Protein AF-X1JFB0-F1 (afdb_monomer)

Radius of gyration: 14.52 Å; Cα contacts (8 Å, |Δi|>4): 67; chains: 1; bounding box: 46×28×29 Å

Nearest PDB structures (foldseek):
  8an5-assembly1_B  TM=5.687E-01  e=3.418E-01  Mycobacterium tuberculosis H37Rv
  8an4-assembly1_A  TM=5.167E-01  e=2.652E-01  Mycobacterium tuberculosis H37Rv
  8rr5-assembly1_A  TM=4.456E-01  e=2.489E-01  Mycobacterium tuberculosis H37Rv
  8an4-assembly2_B  TM=5.211E-01  e=4.694E-01  Mycobacterium tuberculosis H37Rv
  8an5-assembly1_A  TM=5.220E-01  e=5.329E-01  Mycobacterium tuberculosis H37Rv

Secondary structure (DSSP, 8-state):
----------PPPSSHHHHHHHHH-EEEEEETTEEEEE--HHHHHHHHHHHHHHH--HHHHHHHHHHHHHHTTTS-HHHHHS-----

Sequence (87 aa):
MGSGTRIDLVILPAGAWGEAEFSRRQRMQILPDLEGYCARPEDVILGKMEHYREGGSEKHLRDIVGILKVSGDAVDRSYVTKGEFRP

Foldseek 3Di:
DDDDDDDDDDDQDDDPLSVVQVVQWDWDCPDPPDIDTDTDLLSLLLVLVVCCVVPVDCVSVVVNVVSCVVCVVVDPVCSSPVPPDDD

Structure (mmCIF, N/CA/C/O backbone):
data_AF-X1JFB0-F1
#
_entry.id   AF-X1JFB0-F1
#
loop_
_atom_site.group_PDB
_atom_site.id
_atom_site.type_symbol
_atom_site.label_atom_id
_atom_site.label_alt_id
_atom_site.label_comp_id
_atom_site.label_asym_id
_atom_site.label_entity_id
_atom_site.label_seq_id
_atom_site.pdbx_PDB_ins_code
_atom_site.Cartn_x
_atom_site.Cartn_y
_atom_site.Cartn_z
_atom_site.occupancy
_atom_site.B_iso_or_equiv
_atom_site.auth_seq_id
_atom_site.auth_comp_id
_atom_site.auth_asym_id
_atom_site.auth_atom_id
_atom_site.pdbx_PDB_model_num
ATOM 1 N N . MET A 1 1 ? 29.409 9.288 2.820 1.00 47.22 1 MET A N 1
ATOM 2 C CA . MET A 1 1 ? 28.025 9.666 3.178 1.00 47.22 1 MET A CA 1
ATOM 3 C C . MET A 1 1 ? 27.227 8.380 3.292 1.00 47.22 1 MET A C 1
ATOM 5 O O . MET A 1 1 ? 27.088 7.699 2.288 1.00 47.22 1 MET A O 1
ATOM 9 N N . GLY A 1 2 ? 26.820 7.979 4.497 1.00 50.25 2 GLY A N 1
ATOM 10 C CA . GLY A 1 2 ? 25.980 6.792 4.669 1.00 50.25 2 GLY A CA 1
ATOM 11 C C . GLY A 1 2 ? 24.534 7.153 4.347 1.00 50.25 2 GLY A C 1
ATOM 12 O O . GLY A 1 2 ? 23.989 8.066 4.962 1.00 50.25 2 GLY A O 1
ATOM 13 N N . SER A 1 3 ? 23.920 6.486 3.375 1.00 72.06 3 SER A N 1
ATOM 14 C CA . SER A 1 3 ? 22.483 6.604 3.140 1.00 72.06 3 SER A CA 1
ATOM 15 C C . SER A 1 3 ? 21.754 5.877 4.272 1.00 72.06 3 SER A C 1
ATOM 17 O O . SER A 1 3 ? 21.698 4.648 4.286 1.00 72.06 3 SER A O 1
ATOM 19 N N . GLY A 1 4 ? 21.237 6.611 5.258 1.00 72.38 4 GLY A N 1
ATOM 20 C CA . GLY A 1 4 ? 20.392 6.023 6.295 1.00 72.38 4 GLY A CA 1
ATOM 21 C C . GLY A 1 4 ? 19.064 5.585 5.685 1.00 72.38 4 GLY A C 1
ATOM 22 O O . GLY A 1 4 ? 18.222 6.427 5.387 1.00 72.38 4 GLY A O 1
ATOM 23 N N . THR A 1 5 ? 18.883 4.283 5.474 1.00 83.06 5 THR A N 1
ATOM 24 C CA . THR A 1 5 ? 17.592 3.718 5.057 1.00 83.06 5 THR A CA 1
ATOM 25 C C . THR A 1 5 ? 16.803 3.368 6.308 1.00 83.06 5 THR A C 1
ATOM 27 O O . THR A 1 5 ? 17.294 2.631 7.161 1.00 83.06 5 THR A O 1
ATOM 30 N N . ARG A 1 6 ? 15.590 3.909 6.435 1.00 87.69 6 ARG A N 1
ATOM 31 C CA . ARG A 1 6 ? 14.662 3.553 7.511 1.00 87.69 6 ARG A CA 1
ATOM 32 C C . ARG A 1 6 ? 13.716 2.469 7.012 1.00 87.69 6 ARG A C 1
ATOM 34 O O . ARG A 1 6 ? 13.168 2.591 5.921 1.00 87.69 6 ARG A O 1
ATOM 41 N N . ILE A 1 7 ? 13.521 1.447 7.835 1.00 89.00 7 ILE A N 1
ATOM 42 C CA . ILE A 1 7 ? 12.484 0.435 7.653 1.00 89.00 7 ILE A CA 1
ATOM 43 C C . ILE A 1 7 ? 11.606 0.490 8.895 1.00 89.00 7 ILE A C 1
ATOM 45 O O . ILE A 1 7 ? 12.112 0.396 10.013 1.00 89.00 7 ILE A O 1
ATOM 49 N N . ASP A 1 8 ? 10.307 0.661 8.692 1.00 89.44 8 ASP A N 1
ATOM 50 C CA . ASP A 1 8 ? 9.314 0.564 9.752 1.00 89.44 8 ASP A CA 1
ATOM 51 C C . ASP A 1 8 ? 8.717 -0.848 9.729 1.00 89.44 8 ASP A C 1
ATOM 53 O O . ASP A 1 8 ? 8.302 -1.341 8.679 1.00 89.44 8 ASP A O 1
ATOM 57 N N . LEU A 1 9 ? 8.697 -1.511 10.886 1.00 89.00 9 LEU A N 1
ATOM 58 C CA . LEU A 1 9 ? 8.046 -2.806 11.066 1.00 89.00 9 LEU A CA 1
ATOM 59 C C . LEU A 1 9 ? 6.735 -2.580 11.810 1.00 89.00 9 LEU A C 1
ATOM 61 O O . LEU A 1 9 ? 6.737 -2.143 12.960 1.00 89.00 9 LEU A O 1
ATOM 65 N N . VAL A 1 10 ? 5.625 -2.885 11.148 1.00 84.06 10 VAL A N 1
ATOM 66 C CA . VAL A 1 10 ? 4.283 -2.804 11.725 1.00 84.06 10 VAL A CA 1
ATOM 67 C C . VAL A 1 10 ? 3.751 -4.224 11.846 1.00 84.06 10 VAL A C 1
ATOM 69 O O . VAL A 1 10 ? 3.731 -4.971 10.868 1.00 84.06 10 VAL A O 1
ATOM 72 N N . ILE A 1 11 ? 3.361 -4.615 13.058 1.00 86.00 11 ILE A N 1
ATOM 73 C CA . ILE A 1 11 ? 2.691 -5.896 13.280 1.00 86.00 11 ILE A CA 1
ATOM 74 C C . ILE A 1 11 ? 1.275 -5.776 12.736 1.00 86.00 11 ILE A C 1
ATOM 76 O O . ILE A 1 11 ? 0.603 -4.785 13.017 1.00 86.00 11 ILE A O 1
ATOM 80 N N . LEU A 1 12 ? 0.839 -6.775 11.963 1.00 81.12 12 LEU A N 1
ATOM 81 C CA . LEU A 1 12 ? -0.497 -6.780 11.384 1.00 81.12 12 LEU A CA 1
ATOM 82 C C . LEU A 1 12 ? -1.539 -6.634 12.508 1.00 81.12 12 LEU A C 1
ATOM 84 O O . LEU A 1 12 ? -1.582 -7.501 13.389 1.00 81.12 12 LEU A O 1
ATOM 88 N N . PRO A 1 13 ? -2.338 -5.553 12.521 1.00 73.06 13 PRO A N 1
ATOM 89 C CA . PRO A 1 13 ? -3.349 -5.373 13.547 1.00 73.06 13 PRO A CA 1
ATOM 90 C C . PRO A 1 13 ? -4.410 -6.469 13.417 1.00 73.06 13 PRO A C 1
ATOM 92 O O . PRO A 1 13 ? -4.825 -6.825 12.313 1.00 73.06 13 PRO A O 1
ATOM 95 N N . ALA A 1 14 ? -4.823 -7.024 14.556 1.00 74.56 14 ALA A N 1
ATOM 96 C CA . ALA A 1 14 ? -5.885 -8.019 14.596 1.00 74.56 14 ALA A CA 1
ATOM 97 C C . ALA A 1 14 ? -7.213 -7.380 14.169 1.00 74.56 14 ALA A C 1
ATOM 99 O O . ALA A 1 14 ? -7.547 -6.290 14.632 1.00 74.56 14 ALA A O 1
ATOM 100 N N . GLY A 1 15 ? -7.974 -8.064 13.316 1.00 79.81 15 GLY A N 1
ATOM 101 C CA . GLY A 1 15 ? -9.265 -7.578 12.837 1.00 79.81 15 GLY A CA 1
ATOM 102 C C . GLY A 1 15 ? -9.509 -7.896 11.367 1.00 79.81 15 GLY A C 1
ATOM 103 O O . GLY A 1 15 ? -8.581 -8.132 10.592 1.00 79.81 15 GLY A O 1
ATOM 104 N N . ALA A 1 16 ? -10.784 -7.861 10.978 1.00 79.25 16 ALA A N 1
ATOM 105 C CA . ALA A 1 16 ? -11.224 -8.231 9.635 1.00 79.25 16 ALA A CA 1
ATOM 106 C C . ALA A 1 16 ? -10.548 -7.398 8.534 1.00 79.25 16 ALA A C 1
ATOM 108 O O . ALA A 1 16 ? -10.290 -7.912 7.448 1.00 79.25 16 ALA A O 1
ATOM 109 N N . TRP A 1 17 ? -10.227 -6.129 8.811 1.00 78.31 17 TRP A N 1
ATOM 110 C CA . TRP A 1 17 ? -9.576 -5.262 7.836 1.00 78.31 17 TRP A CA 1
ATOM 111 C C . TRP A 1 17 ? -8.105 -5.626 7.596 1.00 78.31 17 TRP A C 1
ATOM 113 O O . TRP A 1 17 ? -7.722 -5.831 6.446 1.00 78.31 17 TRP A O 1
ATOM 123 N N . GLY A 1 18 ? -7.298 -5.766 8.655 1.00 82.56 18 GLY A N 1
ATOM 124 C CA . GLY A 1 18 ? -5.886 -6.140 8.521 1.00 82.56 18 GLY A CA 1
ATOM 125 C C . GLY A 1 18 ? -5.723 -7.507 7.851 1.00 82.56 18 GLY A C 1
ATOM 126 O O . GLY A 1 18 ? -4.902 -7.679 6.950 1.00 82.56 18 GLY A O 1
ATOM 127 N N . GLU A 1 19 ? -6.570 -8.474 8.210 1.00 86.44 19 GLU A N 1
ATOM 128 C CA . GLU A 1 19 ? -6.605 -9.785 7.555 1.00 86.44 19 GLU A CA 1
ATOM 129 C C . GLU A 1 19 ? -6.988 -9.682 6.071 1.00 86.44 19 GLU A C 1
ATOM 131 O O . GLU A 1 19 ? -6.334 -10.294 5.220 1.00 86.44 19 GLU A O 1
ATOM 136 N N . ALA A 1 20 ? -8.002 -8.876 5.738 1.00 85.44 20 ALA A N 1
ATOM 137 C CA . ALA A 1 20 ? -8.431 -8.663 4.360 1.00 85.44 20 ALA A CA 1
ATOM 138 C C . ALA A 1 20 ? -7.344 -7.979 3.515 1.00 85.44 20 ALA A C 1
ATOM 140 O O . ALA A 1 20 ? -7.020 -8.486 2.439 1.00 85.44 20 ALA A O 1
ATOM 141 N N . GLU A 1 21 ? -6.737 -6.891 3.998 1.00 87.25 21 GLU A N 1
ATOM 142 C CA . GLU A 1 21 ? -5.615 -6.212 3.333 1.00 87.25 21 GLU A CA 1
ATOM 143 C C . GLU A 1 21 ? -4.460 -7.190 3.104 1.00 87.25 21 GLU A C 1
ATOM 145 O O . GLU A 1 21 ? -3.988 -7.366 1.975 1.00 87.25 21 GLU A O 1
ATOM 150 N N . PHE A 1 22 ? -4.033 -7.886 4.161 1.00 89.75 22 PHE A N 1
ATOM 151 C CA . PHE A 1 22 ? -2.911 -8.805 4.065 1.00 89.75 22 PHE A CA 1
ATOM 152 C C . PHE A 1 22 ? -3.212 -9.951 3.101 1.00 89.75 22 PHE A C 1
ATOM 154 O O . PHE A 1 22 ? -2.336 -10.340 2.331 1.00 89.75 22 PHE A O 1
ATOM 161 N N . SER A 1 23 ? -4.438 -10.481 3.083 1.00 90.75 23 SER A N 1
ATOM 162 C CA . SER A 1 23 ? -4.844 -11.534 2.144 1.00 90.75 23 SER A CA 1
ATOM 163 C C . SER A 1 23 ? -4.864 -11.066 0.684 1.00 90.75 23 SER A C 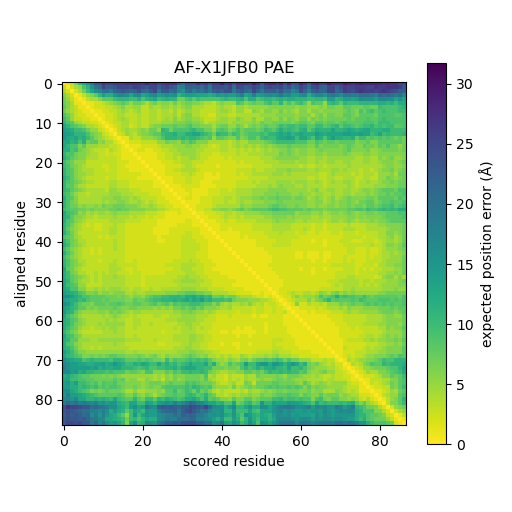1
ATOM 165 O O . SER A 1 23 ? -4.583 -11.856 -0.217 1.00 90.75 23 SER A O 1
ATOM 167 N N . ARG A 1 24 ? -5.148 -9.779 0.444 1.00 91.31 24 ARG A N 1
ATOM 168 C CA . ARG A 1 24 ? -5.261 -9.183 -0.895 1.00 91.31 24 ARG A CA 1
ATOM 169 C C . ARG A 1 24 ? -3.933 -8.672 -1.448 1.00 91.31 24 ARG A C 1
ATOM 171 O O . ARG A 1 24 ? -3.897 -8.295 -2.624 1.00 91.31 24 ARG A O 1
ATOM 178 N N . ARG A 1 25 ? -2.851 -8.707 -0.659 1.00 94.25 25 ARG A N 1
ATOM 179 C CA . ARG A 1 25 ? -1.494 -8.350 -1.101 1.00 94.25 25 ARG A CA 1
ATOM 180 C C . ARG A 1 25 ? -1.131 -9.047 -2.414 1.00 94.25 25 ARG A C 1
ATOM 182 O O . ARG A 1 25 ? -1.454 -10.211 -2.642 1.00 94.25 25 ARG A O 1
ATOM 189 N N . GLN A 1 26 ? -0.421 -8.333 -3.271 1.00 93.81 26 GLN A N 1
ATOM 190 C CA . GLN A 1 26 ? -0.027 -8.805 -4.592 1.00 93.81 26 GLN A CA 1
ATOM 191 C C . GLN A 1 26 ? 1.473 -9.067 -4.642 1.00 93.81 26 GLN A C 1
ATOM 193 O O . GLN A 1 26 ? 2.264 -8.312 -4.079 1.00 93.81 26 GLN A O 1
ATOM 198 N N . ARG A 1 27 ? 1.866 -10.156 -5.306 1.00 95.50 27 ARG A N 1
ATOM 199 C CA . ARG A 1 27 ? 3.273 -10.437 -5.593 1.00 95.50 27 ARG A CA 1
ATOM 200 C C . ARG A 1 27 ? 3.718 -9.550 -6.751 1.00 95.50 27 ARG A C 1
ATOM 202 O O . ARG A 1 27 ? 3.035 -9.493 -7.769 1.00 95.50 27 ARG A O 1
ATOM 209 N N . MET A 1 28 ? 4.828 -8.848 -6.578 1.00 94.06 28 MET A N 1
ATOM 210 C CA . MET A 1 28 ? 5.372 -7.909 -7.553 1.00 94.06 28 MET A CA 1
ATOM 211 C C . MET A 1 28 ? 6.886 -8.067 -7.647 1.00 94.06 28 MET A C 1
ATOM 213 O O . MET A 1 28 ? 7.553 -8.357 -6.652 1.00 94.06 28 MET A O 1
ATOM 217 N N . GLN A 1 29 ? 7.429 -7.826 -8.838 1.00 95.75 29 GLN A N 1
ATOM 218 C CA . GLN A 1 29 ? 8.866 -7.671 -9.023 1.00 95.75 29 GLN A CA 1
ATOM 219 C C . GLN A 1 29 ? 9.299 -6.333 -8.405 1.00 95.75 29 GLN A C 1
ATOM 221 O O . GLN A 1 29 ? 8.838 -5.280 -8.843 1.00 95.75 29 GLN A O 1
ATOM 226 N N . ILE A 1 30 ? 10.155 -6.370 -7.383 1.00 91.44 30 ILE A N 1
ATOM 227 C CA . ILE A 1 30 ? 10.633 -5.171 -6.672 1.00 91.44 30 ILE A CA 1
ATOM 228 C C . ILE A 1 30 ? 11.989 -4.730 -7.225 1.00 91.44 30 ILE A C 1
ATOM 230 O O . ILE A 1 30 ? 12.201 -3.552 -7.500 1.00 91.44 30 ILE A O 1
ATOM 234 N N . LEU A 1 31 ? 12.894 -5.690 -7.414 1.00 93.69 31 LEU A N 1
ATOM 235 C CA . LEU A 1 31 ? 14.193 -5.529 -8.077 1.00 93.69 31 LEU A CA 1
ATOM 236 C C . LEU A 1 31 ? 14.329 -6.618 -9.145 1.00 93.69 31 LEU A C 1
ATOM 238 O O . LEU A 1 31 ? 13.590 -7.592 -9.064 1.00 93.69 31 LEU A O 1
ATOM 242 N N . PRO A 1 32 ? 15.245 -6.520 -10.124 1.00 95.44 32 PRO A N 1
ATOM 243 C CA . PRO A 1 32 ? 15.364 -7.511 -11.201 1.00 95.44 32 PRO A CA 1
ATOM 244 C C . PRO A 1 32 ? 15.462 -8.979 -10.747 1.00 95.44 32 PRO A C 1
ATOM 246 O O . PRO A 1 32 ? 15.004 -9.868 -11.455 1.00 95.44 32 PRO A O 1
ATOM 249 N N . ASP A 1 33 ? 16.014 -9.230 -9.563 1.00 96.50 33 ASP A N 1
ATOM 250 C CA . ASP A 1 33 ? 16.244 -10.544 -8.958 1.00 96.50 33 ASP A CA 1
ATOM 251 C C . ASP A 1 33 ? 15.421 -10.792 -7.678 1.00 96.50 33 ASP A C 1
ATOM 253 O O . ASP A 1 33 ? 15.576 -11.829 -7.034 1.00 96.50 33 ASP A O 1
ATOM 257 N N . LEU A 1 34 ? 14.524 -9.867 -7.312 1.00 95.38 34 LEU A N 1
ATOM 258 C CA . LEU A 1 34 ? 13.735 -9.944 -6.083 1.00 95.38 34 LEU A CA 1
ATOM 259 C C . LEU A 1 34 ? 12.250 -9.684 -6.330 1.00 95.38 34 LEU A C 1
ATOM 261 O O . LEU A 1 34 ? 11.838 -8.576 -6.687 1.00 95.38 34 LEU A O 1
ATOM 265 N N . GLU A 1 35 ? 11.440 -10.691 -6.021 1.00 97.12 35 GLU A N 1
ATOM 266 C CA . GLU A 1 35 ? 9.998 -10.540 -5.865 1.00 97.12 35 GLU A CA 1
ATOM 267 C C . GLU A 1 35 ? 9.629 -10.295 -4.401 1.00 97.12 35 GLU A C 1
ATOM 269 O O . GLU A 1 35 ? 10.252 -10.821 -3.476 1.00 97.12 35 GLU A O 1
ATOM 274 N N . GLY A 1 36 ? 8.570 -9.522 -4.192 1.00 95.50 36 GLY A N 1
ATOM 275 C CA . GLY A 1 36 ? 8.031 -9.220 -2.875 1.00 95.50 36 GLY A CA 1
ATOM 276 C C . GLY A 1 36 ? 6.516 -9.115 -2.904 1.00 95.50 36 GLY A C 1
ATOM 277 O O . GLY A 1 36 ? 5.895 -9.101 -3.966 1.00 95.50 36 GLY A O 1
ATOM 278 N N . TYR A 1 37 ? 5.913 -9.048 -1.721 1.00 95.56 37 TYR A N 1
ATOM 279 C CA . TYR A 1 37 ? 4.500 -8.717 -1.600 1.00 95.56 37 TYR A CA 1
ATOM 280 C C . TYR A 1 37 ? 4.334 -7.219 -1.361 1.00 95.56 37 TYR A C 1
ATOM 282 O O . TYR A 1 37 ? 4.960 -6.658 -0.464 1.00 95.56 37 TYR A O 1
ATOM 290 N N . CYS A 1 38 ? 3.445 -6.598 -2.128 1.00 92.69 38 CYS A N 1
ATOM 291 C CA . CYS A 1 38 ? 3.009 -5.224 -1.935 1.00 92.69 38 CYS A CA 1
ATOM 292 C C . CYS A 1 38 ? 1.511 -5.186 -1.629 1.00 92.69 38 CYS A C 1
ATOM 294 O O . CYS A 1 38 ? 0.740 -6.013 -2.121 1.00 92.69 38 CYS A O 1
ATOM 296 N N . ALA A 1 39 ? 1.094 -4.208 -0.828 1.00 91.56 39 ALA A N 1
ATOM 297 C CA . ALA A 1 39 ? -0.320 -3.899 -0.657 1.00 91.56 39 ALA A CA 1
ATOM 298 C C . ALA A 1 39 ? -0.936 -3.462 -1.995 1.00 91.56 39 ALA A C 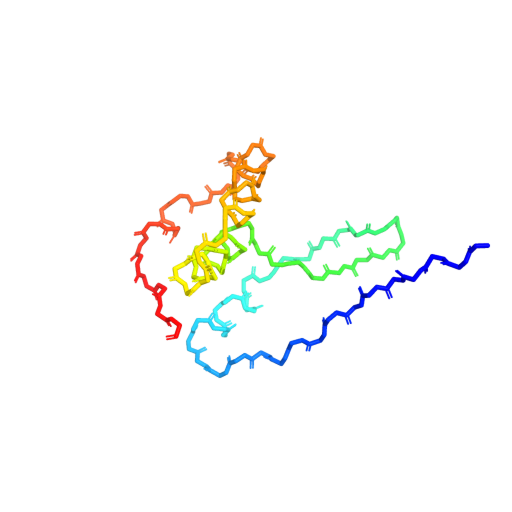1
ATOM 300 O O . ALA A 1 39 ? -0.237 -2.983 -2.899 1.00 91.56 39 ALA A O 1
ATOM 301 N N . ARG A 1 40 ? -2.250 -3.638 -2.145 1.00 91.56 40 ARG A N 1
ATOM 302 C CA . ARG A 1 40 ? -2.933 -3.109 -3.324 1.00 91.56 40 ARG A CA 1
ATOM 303 C C . ARG A 1 40 ? -3.111 -1.593 -3.216 1.00 91.56 40 ARG A C 1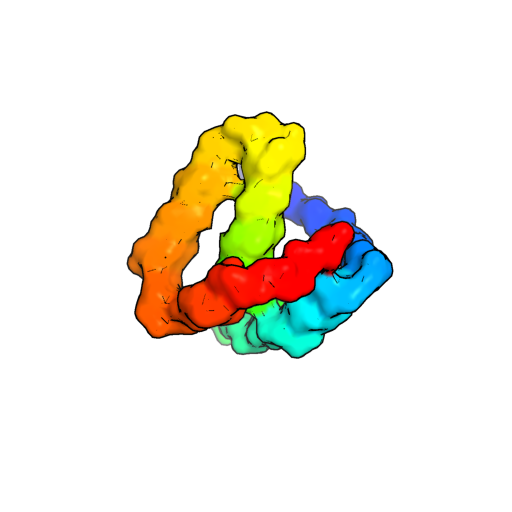
ATOM 305 O O . ARG A 1 40 ? -3.225 -1.084 -2.100 1.00 91.56 40 ARG A O 1
ATOM 312 N N . PRO A 1 41 ? -3.156 -0.860 -4.344 1.00 91.50 41 PRO A N 1
ATOM 313 C CA . PRO A 1 41 ? -3.381 0.582 -4.335 1.00 91.50 41 PRO A CA 1
ATOM 314 C C . PRO A 1 41 ? -4.606 0.995 -3.514 1.00 91.50 41 PRO A C 1
ATOM 316 O O . PRO A 1 41 ? -4.550 1.994 -2.803 1.00 91.50 41 PRO A O 1
ATOM 319 N N . GLU A 1 42 ? -5.686 0.214 -3.569 1.00 89.88 42 GLU A N 1
ATOM 320 C CA . GLU A 1 42 ? -6.917 0.451 -2.818 1.00 89.88 42 GLU A CA 1
ATOM 321 C C . GLU A 1 42 ? -6.671 0.447 -1.309 1.00 89.88 42 GLU A C 1
ATOM 323 O O . GLU A 1 42 ? -7.108 1.363 -0.617 1.00 89.88 42 GLU A O 1
ATOM 328 N N . ASP A 1 43 ? -5.946 -0.550 -0.80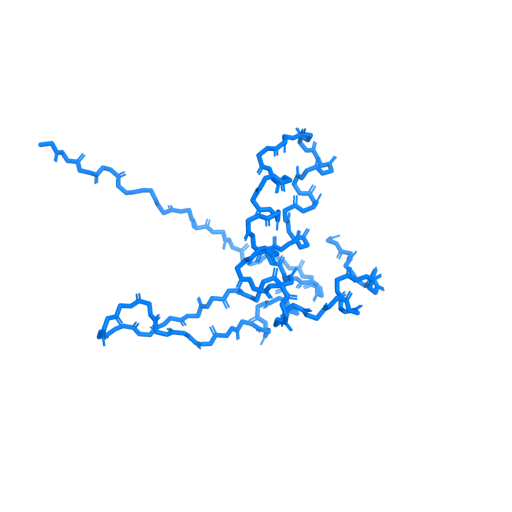3 1.00 89.38 43 ASP A N 1
ATOM 329 C CA . ASP A 1 43 ? -5.688 -0.698 0.631 1.00 89.38 43 ASP A CA 1
ATOM 330 C C . ASP A 1 43 ? -4.748 0.400 1.139 1.00 89.38 43 ASP A C 1
ATOM 332 O O . ASP A 1 43 ? -4.984 0.990 2.193 1.00 89.38 43 ASP A O 1
ATOM 336 N N . VAL A 1 44 ? -3.755 0.784 0.326 1.00 90.38 44 VAL A N 1
ATOM 337 C CA . VAL A 1 44 ? -2.875 1.923 0.628 1.00 90.38 44 VAL A CA 1
ATOM 338 C C . VAL A 1 44 ? -3.662 3.238 0.670 1.00 90.38 44 VAL A C 1
ATOM 340 O O . VAL A 1 44 ? -3.394 4.089 1.522 1.00 90.38 44 VAL A O 1
ATOM 343 N N . ILE A 1 45 ? -4.632 3.428 -0.233 1.00 90.62 45 ILE A N 1
ATOM 344 C CA . ILE A 1 45 ? -5.511 4.606 -0.235 1.00 90.62 45 ILE A CA 1
ATOM 345 C C . ILE A 1 45 ? -6.375 4.624 1.030 1.00 90.62 45 ILE A C 1
ATOM 347 O O . ILE A 1 45 ? -6.396 5.645 1.716 1.00 90.62 45 ILE A O 1
ATOM 351 N N . LEU A 1 46 ? -7.037 3.509 1.364 1.00 88.25 46 LEU A N 1
ATOM 352 C CA . LEU A 1 46 ? -7.858 3.374 2.574 1.00 88.25 46 LEU A CA 1
ATOM 353 C C . LEU A 1 46 ? -7.048 3.690 3.839 1.00 88.25 46 LEU A C 1
ATOM 355 O O . LEU A 1 46 ? -7.438 4.563 4.616 1.00 88.25 46 LEU A O 1
ATOM 359 N N . GLY A 1 47 ? -5.868 3.082 3.989 1.00 88.00 47 GLY A N 1
ATOM 360 C CA . GLY A 1 47 ? -4.982 3.348 5.119 1.00 88.00 47 GLY A CA 1
ATOM 361 C C . GLY A 1 47 ? -4.563 4.819 5.206 1.00 88.00 47 GLY A C 1
ATOM 362 O O . GLY A 1 47 ? -4.541 5.399 6.288 1.00 88.00 47 GLY A O 1
ATOM 363 N N . LYS A 1 48 ? -4.269 5.483 4.080 1.00 90.75 48 LYS A N 1
ATOM 364 C CA . LYS A 1 48 ? -3.928 6.919 4.077 1.00 90.75 48 LYS A CA 1
ATOM 365 C C . LYS A 1 48 ? -5.112 7.820 4.422 1.00 90.75 48 LYS A C 1
ATOM 367 O O . LYS A 1 48 ? -4.890 8.849 5.059 1.00 90.75 48 LYS A O 1
ATOM 372 N N . MET A 1 49 ? -6.332 7.466 4.016 1.00 89.94 49 MET A N 1
ATOM 373 C CA . MET A 1 49 ? -7.534 8.213 4.401 1.00 89.94 49 MET A CA 1
ATOM 374 C C . MET A 1 49 ? -7.761 8.158 5.913 1.00 89.94 49 MET A C 1
ATOM 376 O O . MET A 1 49 ? -8.101 9.180 6.502 1.00 89.94 49 MET A O 1
ATOM 380 N N . GLU A 1 50 ? -7.492 7.016 6.546 1.00 87.19 50 GLU A N 1
ATOM 381 C CA . GLU A 1 50 ? -7.594 6.879 8.000 1.00 87.19 50 GLU A CA 1
ATOM 382 C C . GLU A 1 50 ? -6.555 7.733 8.736 1.00 87.19 50 GLU A C 1
ATOM 384 O O . GLU A 1 50 ? -6.913 8.565 9.565 1.00 87.19 50 GLU A O 1
ATOM 389 N N . HIS A 1 51 ? -5.279 7.659 8.346 1.00 88.31 51 HIS A N 1
ATOM 390 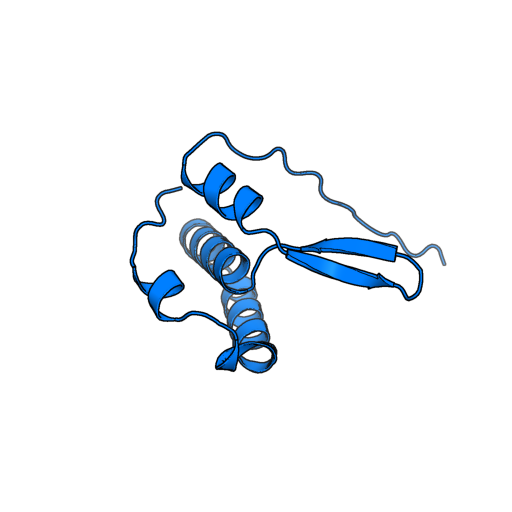C CA . HIS A 1 51 ? -4.246 8.524 8.933 1.00 88.31 51 HIS A CA 1
ATOM 391 C C . HIS A 1 51 ? -4.529 10.019 8.716 1.00 88.31 51 HIS A C 1
ATOM 393 O O . HIS A 1 51 ? -4.197 10.852 9.561 1.00 88.31 51 HIS A O 1
ATOM 399 N N . TYR A 1 52 ? -5.142 10.388 7.586 1.00 89.75 52 TYR A N 1
ATOM 400 C CA . TYR A 1 52 ? -5.605 11.756 7.368 1.00 89.75 52 TYR A CA 1
ATOM 401 C C . TYR A 1 52 ? -6.744 12.131 8.324 1.00 89.75 52 TYR A C 1
ATOM 403 O O . TYR A 1 52 ? -6.731 13.234 8.864 1.00 89.75 52 TYR A O 1
ATOM 411 N N . ARG A 1 53 ? -7.698 11.223 8.562 1.00 87.94 53 ARG A N 1
ATOM 412 C CA . ARG A 1 53 ? -8.807 11.418 9.505 1.00 87.94 53 ARG A CA 1
ATOM 413 C C . ARG A 1 53 ? -8.309 11.642 10.934 1.00 87.94 53 ARG A C 1
ATOM 415 O O . ARG A 1 53 ? -8.849 12.499 11.624 1.00 87.94 53 ARG A O 1
ATOM 422 N N . GLU A 1 54 ? -7.281 10.910 11.356 1.00 87.50 54 GLU 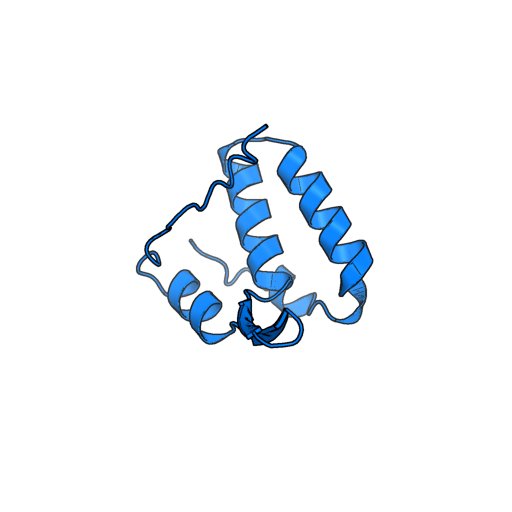A N 1
ATOM 423 C CA . GLU A 1 54 ? -6.708 11.006 12.705 1.00 87.50 54 GLU A CA 1
ATOM 424 C C . GLU A 1 54 ? -5.729 12.179 12.871 1.00 87.50 54 GLU A C 1
ATOM 426 O O . GLU A 1 54 ? -5.741 12.863 13.894 1.00 87.50 54 GLU A O 1
ATOM 431 N N . GLY A 1 55 ? -4.864 12.415 11.879 1.00 87.38 55 GLY A N 1
ATOM 432 C CA . GLY A 1 55 ? -3.737 13.348 11.989 1.00 87.38 55 GLY A CA 1
ATOM 433 C C . GLY A 1 55 ? -3.863 14.644 11.182 1.00 87.38 55 GLY A C 1
ATOM 434 O O . GLY A 1 55 ? -3.046 15.547 11.357 1.00 87.38 55 GLY A O 1
ATOM 435 N N . GLY A 1 56 ? -4.824 14.748 10.260 1.00 87.56 56 GLY A N 1
ATOM 436 C CA . GLY A 1 56 ? -5.090 15.943 9.446 1.00 87.56 56 GLY A CA 1
ATOM 437 C C . GLY A 1 56 ? -3.995 16.335 8.441 1.00 87.56 56 GLY A C 1
ATOM 438 O O . GLY A 1 56 ? -4.098 17.375 7.791 1.00 87.56 56 GLY A O 1
ATOM 439 N N . SER A 1 57 ? -2.928 15.543 8.288 1.00 92.81 57 SER A N 1
ATOM 440 C CA . SER A 1 57 ? -1.786 15.919 7.445 1.00 92.81 57 SER A CA 1
ATOM 441 C C . SER A 1 57 ? -2.096 15.811 5.948 1.00 92.81 57 SER A C 1
ATOM 443 O O . SER A 1 57 ? -2.298 14.718 5.415 1.00 92.81 57 SER A O 1
ATOM 445 N N . GLU A 1 58 ? -2.003 16.928 5.222 1.00 91.69 58 GLU A N 1
ATOM 446 C CA . GLU A 1 58 ? -2.203 16.981 3.763 1.00 91.69 58 GLU A CA 1
ATOM 447 C C . GLU A 1 58 ? -1.241 16.092 2.958 1.00 91.69 58 GLU A C 1
ATOM 449 O O . GLU A 1 58 ? -1.490 15.796 1.786 1.00 91.69 58 GLU A O 1
ATOM 454 N N . LYS A 1 59 ? -0.137 15.636 3.565 1.00 91.38 59 LYS A N 1
ATOM 455 C CA . LYS A 1 59 ? 0.781 14.682 2.930 1.00 91.38 59 LYS A CA 1
ATOM 456 C C . LYS A 1 59 ? 0.040 13.418 2.483 1.00 91.38 59 LYS A C 1
ATOM 458 O O . LYS A 1 59 ? 0.289 12.940 1.380 1.00 91.38 59 LYS A O 1
ATOM 463 N N . HIS A 1 60 ? -0.895 12.921 3.292 1.00 91.81 60 HIS A N 1
ATOM 464 C CA . HIS A 1 60 ? -1.671 11.727 2.956 1.00 91.81 60 HIS A CA 1
ATOM 465 C C . HIS A 1 60 ? -2.528 11.938 1.703 1.00 91.81 60 HIS A C 1
ATOM 467 O O . HIS A 1 60 ? -2.550 11.071 0.831 1.00 91.81 60 HIS A O 1
ATOM 473 N N . LEU A 1 61 ? -3.154 13.112 1.561 1.00 91.12 61 LEU A N 1
ATOM 474 C CA . LEU A 1 61 ? -3.941 13.463 0.376 1.00 91.12 61 LEU A CA 1
ATOM 475 C C . LEU A 1 61 ? -3.070 13.542 -0.882 1.00 91.12 61 LEU A C 1
ATOM 477 O O . LEU A 1 61 ? -3.445 13.008 -1.926 1.00 91.12 61 LEU A O 1
ATOM 481 N N . ARG A 1 62 ? -1.884 14.161 -0.790 1.00 92.75 62 ARG A N 1
ATOM 482 C CA . ARG A 1 62 ? -0.940 14.222 -1.919 1.00 92.75 62 ARG A CA 1
ATOM 483 C C . ARG A 1 62 ? -0.503 12.833 -2.374 1.00 92.75 62 ARG A C 1
ATOM 485 O O . ARG A 1 62 ? -0.469 12.575 -3.576 1.00 92.75 62 ARG A O 1
ATOM 492 N N . ASP A 1 63 ? -0.221 11.943 -1.430 1.00 92.19 63 ASP A N 1
ATOM 493 C CA . ASP A 1 63 ? 0.158 10.567 -1.735 1.00 92.19 63 ASP A CA 1
ATOM 494 C C . ASP A 1 63 ? -0.994 9.800 -2.412 1.00 92.19 63 ASP A C 1
ATOM 496 O O . ASP A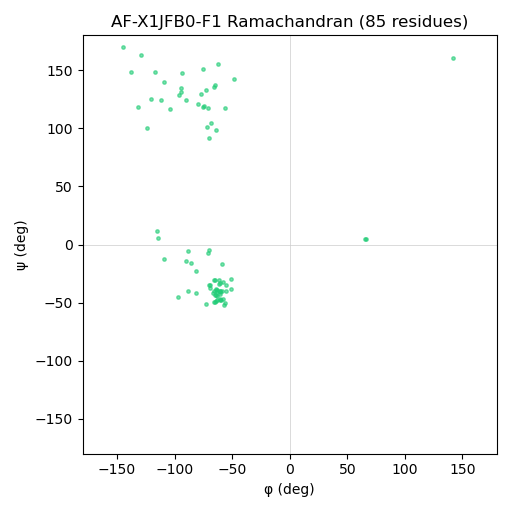 1 63 ? -0.764 9.119 -3.409 1.00 92.19 63 ASP A O 1
ATOM 500 N N . ILE A 1 64 ? -2.236 9.947 -1.927 1.00 91.75 64 ILE A N 1
ATOM 501 C CA . ILE A 1 64 ? -3.433 9.341 -2.543 1.00 91.75 64 ILE A CA 1
ATOM 502 C C . ILE A 1 64 ? -3.590 9.812 -3.993 1.00 91.75 64 ILE A C 1
ATOM 504 O O . ILE A 1 64 ? -3.775 8.997 -4.896 1.00 91.75 64 ILE A O 1
ATOM 508 N N . VAL A 1 65 ? -3.466 11.119 -4.239 1.00 92.56 65 VAL A N 1
ATOM 509 C CA . VAL A 1 65 ? -3.522 11.677 -5.598 1.00 92.56 65 VAL A CA 1
ATOM 510 C C . VAL A 1 65 ? -2.409 11.100 -6.474 1.00 92.56 65 VAL A C 1
ATOM 512 O O . VAL A 1 65 ? -2.650 10.791 -7.639 1.00 92.56 65 VAL A O 1
ATOM 515 N N . GLY A 1 66 ? -1.201 10.928 -5.932 1.00 93.19 66 GLY A N 1
ATOM 516 C CA . GLY A 1 66 ? -0.089 10.286 -6.634 1.00 93.19 66 GLY A CA 1
ATOM 517 C C . GLY A 1 66 ? -0.413 8.853 -7.057 1.00 93.19 66 GLY A C 1
ATOM 518 O O . GLY A 1 66 ? -0.239 8.505 -8.224 1.00 93.19 66 GLY A O 1
ATOM 519 N N . ILE A 1 67 ? -0.959 8.049 -6.141 1.00 91.62 67 ILE A N 1
ATOM 520 C CA . ILE A 1 67 ? -1.368 6.664 -6.419 1.00 91.62 67 ILE A CA 1
ATOM 521 C C . ILE A 1 67 ? -2.436 6.630 -7.515 1.00 91.62 67 ILE A C 1
ATOM 523 O O . ILE A 1 67 ? -2.297 5.878 -8.477 1.00 91.62 67 ILE A O 1
ATOM 527 N N . LEU A 1 68 ? -3.461 7.481 -7.425 1.00 90.06 68 LEU A N 1
ATOM 528 C CA . LEU A 1 68 ? -4.533 7.556 -8.424 1.00 90.06 68 LEU A CA 1
ATOM 529 C C . LEU A 1 68 ? -4.040 8.016 -9.801 1.00 90.06 68 LEU A C 1
ATOM 531 O O . LEU A 1 68 ? -4.589 7.594 -10.811 1.00 90.06 68 LEU A O 1
ATOM 535 N N . LYS A 1 69 ? -3.002 8.854 -9.875 1.00 91.00 69 LYS A N 1
ATOM 536 C CA . LYS A 1 69 ? -2.405 9.256 -11.158 1.00 91.00 69 LYS A CA 1
ATOM 537 C C . LYS A 1 69 ? -1.646 8.119 -11.841 1.00 91.00 69 LYS A C 1
ATOM 539 O O . LYS A 1 69 ? -1.642 8.060 -13.063 1.00 91.00 69 LYS A O 1
ATOM 544 N N . VAL A 1 70 ? -0.992 7.253 -11.067 1.00 88.56 70 VAL A N 1
ATOM 545 C CA . VAL A 1 70 ? -0.165 6.154 -11.597 1.00 88.56 70 VAL A CA 1
ATOM 546 C C . VAL A 1 70 ? -0.989 4.890 -11.843 1.00 88.56 70 VAL A C 1
ATOM 548 O O . VAL A 1 70 ? -0.784 4.205 -12.836 1.00 88.56 70 VAL A O 1
ATOM 551 N N . SER A 1 71 ? -1.915 4.578 -10.937 1.00 83.44 71 SER A N 1
ATOM 552 C CA . SER A 1 71 ? -2.662 3.312 -10.904 1.00 83.44 71 SER A CA 1
ATOM 553 C C . SER A 1 71 ? -4.163 3.495 -11.152 1.00 83.44 71 SER A C 1
ATOM 555 O O . SER A 1 71 ? -4.933 2.572 -10.916 1.00 83.44 71 SER A O 1
ATOM 557 N N . GLY A 1 72 ? -4.600 4.680 -11.587 1.00 77.62 72 GLY A N 1
ATOM 558 C CA . GLY A 1 72 ? -6.008 5.096 -11.574 1.00 77.62 72 GLY A CA 1
ATOM 559 C C . GLY A 1 72 ? -6.988 4.177 -12.297 1.00 77.62 72 GLY A C 1
ATOM 560 O O . GLY A 1 72 ? -8.108 4.019 -11.814 1.00 77.62 72 GLY A O 1
ATOM 561 N N . ASP A 1 73 ? -6.566 3.561 -13.402 1.00 78.00 73 ASP A N 1
ATOM 562 C CA . ASP A 1 73 ? -7.393 2.629 -14.184 1.00 78.00 73 ASP A CA 1
ATOM 563 C C . ASP A 1 73 ? -7.413 1.212 -13.590 1.00 78.00 73 ASP A C 1
ATOM 565 O O . ASP A 1 73 ? -8.345 0.449 -13.831 1.00 78.00 73 ASP A O 1
ATOM 569 N N . ALA A 1 74 ? -6.396 0.862 -12.798 1.00 79.25 74 ALA A N 1
ATOM 570 C CA . ALA A 1 74 ? -6.285 -0.426 -12.118 1.00 79.25 74 ALA A CA 1
ATOM 571 C C . ALA A 1 74 ? -6.930 -0.422 -10.722 1.00 79.25 74 ALA A C 1
ATOM 573 O O . ALA A 1 74 ? -7.136 -1.489 -10.151 1.00 79.25 74 ALA A O 1
ATOM 574 N N . VAL A 1 75 ? -7.230 0.762 -10.175 1.00 84.56 75 VAL A N 1
ATOM 575 C CA . VAL A 1 75 ? -7.864 0.924 -8.862 1.00 84.56 75 VAL A CA 1
ATOM 576 C C . VAL A 1 75 ? -9.346 0.570 -8.960 1.00 84.56 75 VAL A C 1
ATOM 578 O O . VAL A 1 75 ? -10.125 1.260 -9.624 1.00 84.56 75 VAL A O 1
ATOM 581 N N . ASP A 1 76 ? -9.764 -0.451 -8.220 1.00 83.06 76 ASP A N 1
ATOM 582 C CA . ASP A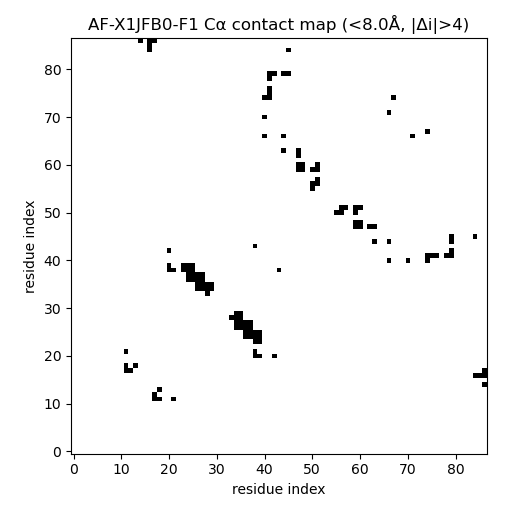 1 76 ? -11.170 -0.779 -8.021 1.00 83.06 76 ASP A CA 1
ATOM 583 C C . ASP A 1 76 ? -11.837 0.285 -7.139 1.00 83.06 76 ASP A C 1
ATOM 585 O O . ASP A 1 76 ? -11.872 0.223 -5.906 1.00 83.06 76 ASP A O 1
ATOM 589 N N . ARG A 1 77 ? -12.406 1.293 -7.801 1.00 79.50 77 ARG A N 1
ATOM 590 C CA . ARG A 1 77 ? -13.134 2.376 -7.134 1.00 79.50 77 ARG A CA 1
ATOM 591 C C . ARG A 1 77 ? -14.344 1.865 -6.362 1.00 79.50 77 ARG A C 1
ATOM 593 O O . ARG A 1 77 ? -14.688 2.457 -5.344 1.00 79.50 77 ARG A O 1
ATOM 600 N N . SER A 1 78 ? -14.968 0.772 -6.810 1.00 77.44 78 SER A N 1
ATOM 601 C CA . SER A 1 78 ? -16.120 0.199 -6.114 1.00 77.44 78 SER A CA 1
ATOM 602 C C . SER A 1 78 ? -15.709 -0.343 -4.745 1.00 77.44 78 SER A C 1
ATOM 604 O O . SER A 1 78 ? -16.405 -0.094 -3.760 1.00 77.44 78 SER A O 1
ATOM 606 N N . TYR A 1 79 ? -14.534 -0.974 -4.659 1.00 77.88 79 TYR A N 1
ATOM 607 C CA . TYR A 1 79 ? -13.954 -1.447 -3.406 1.00 77.88 79 TYR A CA 1
ATOM 608 C C . TYR A 1 79 ? -13.645 -0.289 -2.450 1.00 77.88 79 TYR A C 1
ATOM 610 O O . TYR A 1 79 ? -14.066 -0.318 -1.296 1.00 77.88 79 TYR A O 1
ATOM 618 N N . VAL A 1 80 ? -12.999 0.775 -2.944 1.00 75.69 80 VAL A N 1
ATOM 619 C CA . VAL A 1 80 ? -12.667 1.960 -2.129 1.00 75.69 80 VAL A CA 1
ATOM 620 C C . VAL A 1 80 ? -13.925 2.646 -1.572 1.00 75.69 80 VAL A C 1
ATOM 622 O O . VAL A 1 80 ? -13.908 3.151 -0.454 1.00 75.69 80 VAL A O 1
ATOM 625 N N . THR A 1 81 ? -15.036 2.643 -2.317 1.00 70.62 81 THR A N 1
ATOM 626 C CA . THR A 1 81 ? -16.290 3.300 -1.895 1.00 70.62 81 THR A CA 1
ATOM 627 C C . THR A 1 81 ? -17.207 2.461 -1.003 1.00 70.62 81 THR A C 1
ATOM 629 O O . THR A 1 81 ? -18.106 3.023 -0.383 1.00 70.62 81 THR A O 1
ATOM 632 N N . LYS A 1 82 ? -17.024 1.135 -0.923 1.00 65.12 82 LYS A N 1
ATOM 633 C CA . LYS A 1 82 ? -18.002 0.230 -0.287 1.00 65.12 82 LYS A CA 1
ATOM 634 C C . LYS A 1 82 ? -18.106 0.334 1.237 1.00 65.12 82 LYS A C 1
ATOM 636 O O . LYS A 1 82 ? -19.013 -0.257 1.806 1.00 65.12 82 LYS A O 1
ATOM 641 N N . GLY A 1 83 ? -17.241 1.094 1.908 1.00 55.03 83 GLY A N 1
ATOM 642 C CA . GLY A 1 83 ? -17.411 1.423 3.329 1.00 55.03 83 GLY A CA 1
ATOM 643 C C . GLY A 1 83 ? -17.319 0.241 4.307 1.00 55.03 83 GLY A C 1
ATOM 644 O O . GLY A 1 83 ? -17.499 0.444 5.502 1.00 55.03 83 GLY A 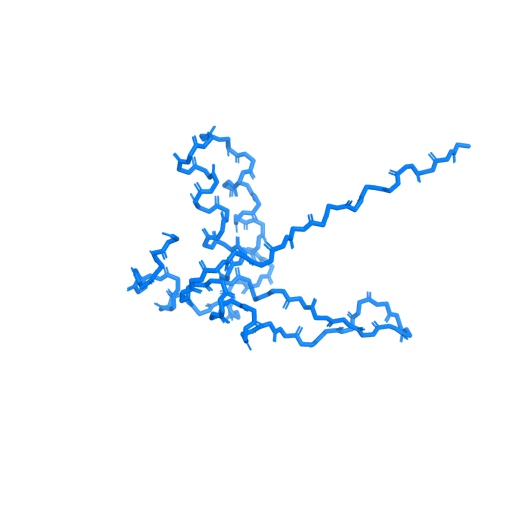O 1
ATOM 645 N N . GLU A 1 84 ? -16.993 -0.974 3.846 1.00 54.44 84 GLU A N 1
ATOM 646 C CA . GLU A 1 84 ? -16.678 -2.122 4.718 1.00 54.44 84 GLU A CA 1
ATOM 647 C C . GLU A 1 84 ? -15.334 -1.948 5.450 1.00 54.44 84 GLU A C 1
ATOM 649 O O . GLU A 1 84 ? -14.981 -2.741 6.321 1.00 54.44 84 GLU A O 1
ATOM 654 N N . PHE A 1 85 ? -14.605 -0.872 5.140 1.00 56.78 85 PHE A N 1
ATOM 655 C CA . PHE A 1 85 ? -13.468 -0.394 5.910 1.00 56.78 85 PHE A CA 1
ATOM 656 C C . PHE A 1 85 ? -13.927 0.054 7.304 1.00 56.78 85 PHE A C 1
ATOM 658 O O . PHE A 1 85 ? -14.444 1.157 7.496 1.00 56.78 85 PHE A O 1
ATOM 665 N N . ARG A 1 86 ? -13.745 -0.832 8.281 1.00 57.06 86 ARG A N 1
ATOM 666 C CA . ARG A 1 86 ? -13.836 -0.532 9.708 1.00 57.06 86 ARG A CA 1
ATOM 667 C C . ARG A 1 86 ? -12.512 -0.945 10.357 1.00 57.06 86 ARG A C 1
ATOM 669 O O . ARG A 1 86 ? -12.318 -2.151 10.524 1.00 57.06 86 ARG A O 1
ATOM 676 N N . PRO A 1 87 ? -11.602 0.010 10.620 1.00 53.56 87 PRO A N 1
ATOM 677 C CA . PRO A 1 87 ? -10.382 -0.263 11.369 1.00 53.56 87 PRO A CA 1
ATOM 678 C C . PRO A 1 87 ? -10.695 -0.646 12.821 1.00 53.56 87 PRO A C 1
ATOM 680 O O . PRO A 1 87 ? -11.764 -0.232 13.338 1.00 53.56 87 PRO A O 1
#

Organism: NCBI:txid412755

Solvent-accessible surface area (backbone atoms only — not comparable to full-atom values): 5532 Å² total; per-residue (Å²): 135,83,84,84,79,86,81,86,86,78,79,82,54,88,51,76,49,45,52,49,48,62,70,60,39,39,82,41,79,75,46,103,92,38,74,43,77,40,72,41,72,49,54,56,40,53,54,31,53,50,50,27,72,78,66,67,46,66,67,34,58,56,51,42,53,50,49,46,71,76,42,46,89,77,45,58,59,67,68,67,66,62,67,79,78,60,133

Mean predicted aligned error: 6.27 Å

pLDDT: mean 84.55, std 11.36, range [47.22, 97.12]